Protein AF-A0A2M9PDE4-F1 (afdb_monomer_lite)

Radius of gyration: 29.26 Å; chains: 1; bounding box: 45×44×70 Å

Secondary structure (DSSP, 8-state):
--EEEEEEE-SSEEEEEEEETT--EEEEEEEE-----PPP--------SS-------PPP-

pLDDT: mean 84.09, std 17.87, range [49.59, 98.81]

Sequence (61 aa):
MSLYLGIDLGTSSVKAALFDADQRLIGQASRSLEVSRPQGRRLGVRQTGERAQFSKRTIPA

Structure (mmCIF, N/CA/C/O backbone):
data_AF-A0A2M9PDE4-F1
#
_entry.id   AF-A0A2M9PDE4-F1
#
loop_
_atom_site.group_PDB
_atom_site.id
_atom_site.type_symbol
_atom_site.label_atom_id
_atom_site.label_alt_id
_atom_site.label_comp_id
_atom_site.label_asym_id
_atom_site.label_entity_id
_atom_site.label_seq_id
_atom_site.pdbx_PDB_ins_code
_atom_site.Cartn_x
_atom_site.Cartn_y
_atom_site.Cartn_z
_atom_site.occupancy
_atom_site.B_iso_or_equiv
_atom_site.auth_seq_id
_atom_site.auth_comp_id
_atom_site.auth_asym_id
_atom_site.auth_atom_id
_atom_site.pdbx_PDB_model_num
ATOM 1 N N . MET A 1 1 ? -14.584 4.158 18.395 1.00 81.31 1 MET A N 1
ATOM 2 C CA . MET A 1 1 ? -13.328 3.752 17.729 1.00 81.31 1 MET A CA 1
ATOM 3 C C . MET A 1 1 ? -13.132 4.636 16.515 1.00 81.31 1 MET A C 1
ATOM 5 O O . MET A 1 1 ? -14.059 4.719 15.719 1.00 81.31 1 MET A O 1
ATOM 9 N N . SER A 1 2 ? -11.970 5.272 16.384 1.00 92.94 2 SER A N 1
ATOM 10 C CA . SER A 1 2 ? -11.595 6.023 15.181 1.00 92.94 2 SER A CA 1
ATOM 11 C C . SER A 1 2 ? -10.472 5.286 14.470 1.00 92.94 2 SER A C 1
ATOM 13 O O . SER A 1 2 ? -9.567 4.767 15.122 1.00 92.94 2 SER A O 1
ATOM 15 N N . LEU A 1 3 ? -10.557 5.233 13.147 1.00 97.56 3 LEU A N 1
ATOM 16 C CA . LEU A 1 3 ? -9.543 4.654 12.282 1.00 97.56 3 LEU A CA 1
ATOM 17 C C . LEU A 1 3 ? -9.081 5.718 11.291 1.00 97.56 3 LEU A C 1
ATOM 19 O O . LEU A 1 3 ? -9.888 6.513 10.809 1.00 97.56 3 LEU A O 1
ATOM 23 N N . TYR A 1 4 ? -7.795 5.700 10.972 1.00 98.38 4 TYR A N 1
ATOM 24 C CA . TYR A 1 4 ? -7.147 6.634 10.060 1.00 98.38 4 TYR A CA 1
ATOM 25 C C . TYR A 1 4 ? -6.504 5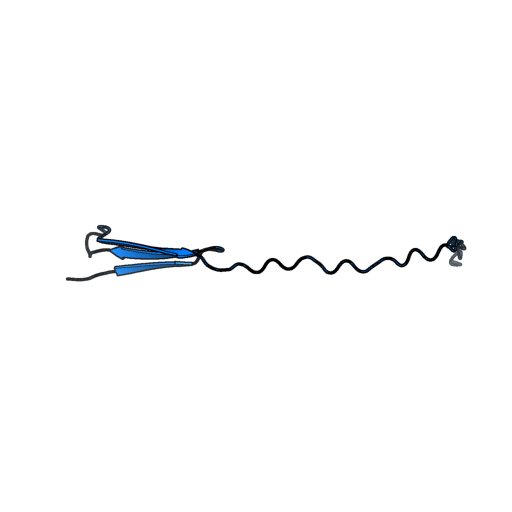.841 8.928 1.00 98.38 4 TYR A C 1
ATOM 27 O O . TYR A 1 4 ? -5.744 4.907 9.177 1.00 98.38 4 TYR A O 1
ATOM 35 N N . LEU A 1 5 ? -6.817 6.197 7.683 1.00 98.19 5 LEU A N 1
ATOM 36 C CA . LEU A 1 5 ? -6.270 5.544 6.495 1.00 98.19 5 LEU A CA 1
ATOM 37 C C . LEU A 1 5 ? -5.203 6.439 5.862 1.00 98.19 5 LEU A C 1
ATO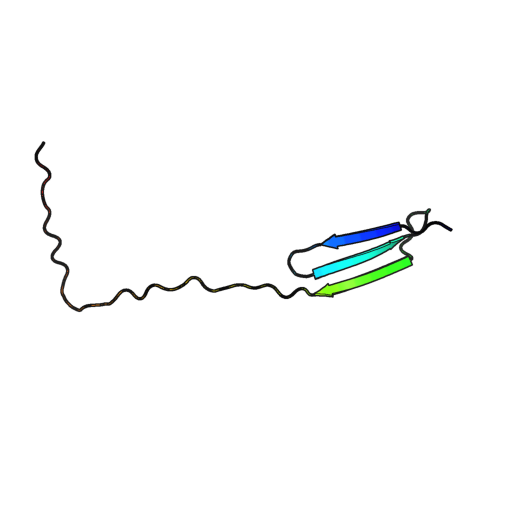M 39 O O . LEU A 1 5 ? -5.508 7.522 5.369 1.00 98.19 5 LEU A O 1
ATOM 43 N N . GLY A 1 6 ? -3.961 5.965 5.852 1.00 98.25 6 GLY A N 1
ATOM 44 C CA . GLY A 1 6 ? -2.877 6.545 5.069 1.00 98.25 6 GLY A CA 1
ATOM 45 C C . GLY A 1 6 ? -2.792 5.884 3.697 1.00 98.25 6 GLY A C 1
ATOM 46 O O . GLY A 1 6 ? -2.846 4.656 3.602 1.00 98.25 6 GLY A O 1
ATOM 47 N N . ILE A 1 7 ? -2.637 6.688 2.644 1.00 98.38 7 ILE A N 1
ATOM 48 C CA . ILE A 1 7 ? -2.381 6.223 1.276 1.00 98.38 7 ILE A CA 1
ATOM 49 C C . ILE A 1 7 ? -1.098 6.886 0.780 1.00 98.38 7 ILE A C 1
ATOM 51 O O . ILE A 1 7 ? -0.994 8.110 0.777 1.00 98.38 7 ILE A O 1
ATOM 55 N N . ASP A 1 8 ? -0.150 6.065 0.342 1.00 98.25 8 ASP A N 1
ATOM 56 C CA . ASP A 1 8 ? 1.099 6.485 -0.289 1.00 98.25 8 ASP A CA 1
ATOM 57 C C . ASP A 1 8 ? 1.105 6.030 -1.756 1.00 98.25 8 ASP A C 1
ATOM 59 O O . ASP A 1 8 ? 0.978 4.837 -2.057 1.00 98.25 8 ASP A O 1
ATOM 63 N N . LEU A 1 9 ? 1.213 6.993 -2.673 1.00 98.06 9 LEU A N 1
ATOM 64 C CA . LEU A 1 9 ? 1.228 6.774 -4.118 1.00 98.06 9 LEU A CA 1
ATOM 65 C C . LEU A 1 9 ? 2.658 6.937 -4.641 1.00 98.06 9 LEU A C 1
ATOM 67 O O . LEU A 1 9 ? 3.099 8.039 -4.963 1.00 98.06 9 LEU A O 1
ATOM 71 N N . GLY A 1 10 ? 3.368 5.816 -4.753 1.00 96.44 10 GLY A N 1
ATOM 72 C CA . GLY A 1 10 ? 4.702 5.764 -5.340 1.00 96.44 10 GLY A CA 1
ATOM 73 C C . GLY A 1 10 ? 4.680 5.547 -6.855 1.00 96.44 10 GLY A C 1
ATOM 74 O O . GLY A 1 10 ? 3.644 5.308 -7.471 1.00 96.44 10 GLY A O 1
ATOM 75 N N . THR A 1 11 ? 5.862 5.555 -7.470 1.00 97.19 11 THR A N 1
ATOM 76 C CA . THR A 1 11 ? 6.013 5.390 -8.928 1.00 97.19 11 THR A CA 1
ATOM 77 C C . THR A 1 11 ? 5.654 3.986 -9.423 1.00 97.19 11 THR A C 1
ATOM 79 O O . THR A 1 11 ? 5.191 3.829 -10.546 1.00 97.19 11 THR A O 1
ATOM 82 N N . SER A 1 12 ? 5.894 2.955 -8.611 1.00 97.19 12 SER A N 1
ATOM 83 C CA . SER A 1 12 ? 5.732 1.541 -8.990 1.00 97.19 12 SER A CA 1
ATOM 84 C C . SER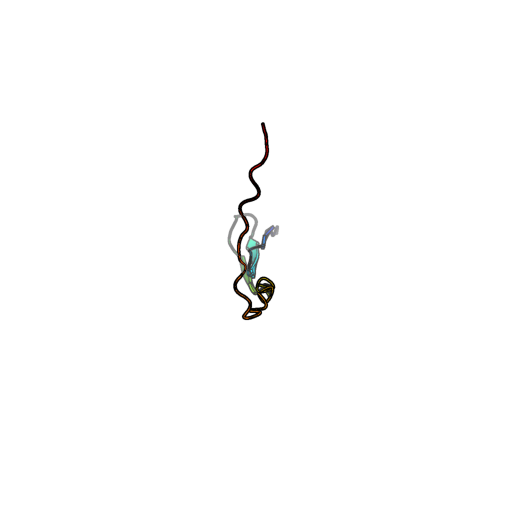 A 1 12 ? 4.744 0.778 -8.111 1.00 97.19 12 SER A C 1
ATOM 86 O O . SER A 1 12 ? 4.517 -0.411 -8.331 1.00 97.19 12 SER A O 1
ATOM 88 N N . SER A 1 13 ? 4.163 1.425 -7.100 1.00 98.25 13 SER A N 1
ATOM 89 C CA . SER A 1 13 ? 3.209 0.795 -6.191 1.00 98.25 13 SER A CA 1
ATOM 90 C C . SER A 1 13 ? 2.374 1.820 -5.441 1.00 98.25 13 SER A C 1
ATOM 92 O O . SER A 1 13 ? 2.860 2.906 -5.135 1.00 98.25 13 SER A O 1
ATOM 94 N N . 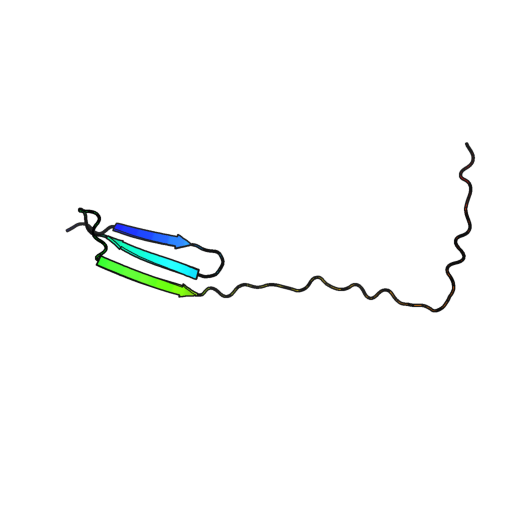VAL A 1 14 ? 1.177 1.408 -5.038 1.00 98.50 14 VAL A N 1
ATOM 95 C CA . VAL A 1 14 ? 0.390 2.076 -3.997 1.00 98.50 14 VAL A CA 1
ATOM 96 C C . VAL A 1 14 ? 0.536 1.296 -2.703 1.00 98.50 14 VAL A C 1
ATOM 98 O O . VAL A 1 14 ? 0.487 0.061 -2.718 1.00 98.50 14 VAL A O 1
ATOM 101 N N . LYS A 1 15 ? 0.667 2.005 -1.586 1.00 98.62 15 LYS A N 1
ATOM 102 C CA . LYS A 1 15 ? 0.596 1.423 -0.246 1.00 98.62 15 LYS A CA 1
ATOM 103 C C . LYS A 1 15 ? -0.539 2.059 0.539 1.00 98.62 15 LYS A C 1
ATOM 105 O O . LYS A 1 15 ? -0.778 3.258 0.432 1.00 98.62 15 LYS A O 1
ATOM 110 N N . ALA A 1 16 ? -1.227 1.248 1.330 1.00 98.62 16 ALA A N 1
ATOM 111 C CA . ALA A 1 16 ? -2.259 1.697 2.250 1.00 98.62 16 ALA A CA 1
ATOM 112 C C . ALA A 1 16 ? -1.955 1.166 3.650 1.00 98.62 16 ALA A C 1
ATOM 114 O O . ALA A 1 16 ? -1.566 0.005 3.796 1.00 98.62 16 ALA A O 1
ATOM 115 N N . ALA A 1 17 ? -2.144 2.002 4.665 1.00 98.56 17 ALA A N 1
ATOM 116 C CA . ALA A 1 17 ? -1.945 1.648 6.065 1.00 98.56 17 ALA A CA 1
ATOM 117 C C . ALA A 1 17 ? -3.106 2.175 6.912 1.00 98.56 17 ALA A C 1
ATOM 119 O O . ALA A 1 17 ? -3.537 3.315 6.748 1.00 98.56 17 ALA A O 1
ATOM 120 N N . LEU A 1 18 ? -3.619 1.331 7.803 1.00 98.62 18 LEU A N 1
ATOM 121 C CA . LEU A 1 18 ? -4.720 1.647 8.704 1.00 98.62 18 LEU A CA 1
ATOM 122 C C . LEU A 1 18 ? -4.178 1.816 10.121 1.00 98.62 18 LEU A C 1
ATOM 124 O O . LEU A 1 18 ? -3.494 0.923 10.619 1.00 98.62 18 LEU A O 1
ATOM 128 N N . PHE A 1 19 ? -4.515 2.923 10.771 1.00 98.56 19 PHE A N 1
ATOM 129 C CA . PHE A 1 19 ? -4.087 3.242 12.129 1.00 98.56 19 PHE A CA 1
ATOM 130 C C . PHE A 1 19 ? -5.282 3.455 13.055 1.00 98.56 19 PHE A C 1
ATOM 132 O O . PHE A 1 19 ? -6.335 3.915 12.609 1.00 98.56 19 PHE A O 1
ATOM 139 N N . ASP A 1 20 ? -5.122 3.143 14.340 1.00 98.00 20 ASP A N 1
ATOM 140 C CA . ASP A 1 20 ? -6.056 3.586 15.379 1.00 98.00 20 ASP A CA 1
ATOM 141 C C . ASP A 1 20 ? -5.763 5.029 15.842 1.00 98.00 20 ASP A C 1
ATOM 143 O O . ASP A 1 20 ? -4.855 5.698 15.343 1.00 98.00 20 ASP A O 1
ATOM 147 N N . ALA A 1 21 ? -6.560 5.526 16.791 1.00 97.88 21 ALA A N 1
ATOM 148 C CA . ALA A 1 21 ? -6.420 6.876 17.344 1.00 97.88 21 ALA A CA 1
ATOM 149 C C . ALA A 1 21 ? -5.142 7.100 18.164 1.00 97.88 21 ALA A C 1
ATOM 151 O O . ALA A 1 21 ? -4.702 8.241 18.289 1.00 97.88 21 ALA A O 1
ATOM 152 N N . ASP A 1 22 ? -4.520 6.029 18.653 1.00 97.44 22 ASP A N 1
ATOM 153 C CA . ASP A 1 22 ? -3.234 6.075 19.349 1.00 97.44 22 ASP A CA 1
ATOM 154 C C . ASP A 1 22 ? -2.059 5.947 18.361 1.00 97.44 22 ASP A C 1
ATOM 156 O O . ASP A 1 22 ? -0.918 5.722 18.766 1.00 97.44 22 ASP A O 1
ATOM 160 N N . GLN A 1 23 ? -2.333 6.081 17.056 1.00 96.06 23 GLN A N 1
ATOM 161 C CA . GLN A 1 23 ? -1.376 5.937 15.957 1.00 96.06 23 GLN A CA 1
ATOM 162 C C . GLN A 1 23 ? -0.746 4.539 15.870 1.00 96.06 23 GLN A C 1
ATOM 164 O O . GLN A 1 23 ? 0.325 4.370 15.280 1.00 96.06 23 GLN A O 1
ATOM 169 N N . ARG A 1 24 ? -1.398 3.501 16.408 1.00 97.69 24 ARG A N 1
ATOM 170 C CA . ARG A 1 24 ? -0.932 2.121 16.227 1.00 97.69 24 ARG A CA 1
ATOM 171 C C . ARG A 1 24 ? -1.315 1.618 14.847 1.00 97.69 24 ARG A C 1
ATOM 173 O O . ARG A 1 24 ? -2.460 1.759 14.425 1.00 97.69 24 ARG A O 1
ATOM 180 N N . LEU A 1 25 ? -0.365 0.982 14.165 1.00 98.12 25 LEU A N 1
ATOM 181 C CA . LEU A 1 25 ? -0.613 0.318 12.889 1.00 98.12 25 LEU A CA 1
ATOM 182 C C . LEU A 1 25 ? -1.475 -0.931 13.110 1.00 98.12 25 LEU A C 1
ATOM 184 O O . LEU A 1 25 ? -1.039 -1.891 13.741 1.00 98.12 25 LEU A O 1
ATOM 188 N N . ILE A 1 26 ? -2.676 -0.924 12.543 1.00 98.31 26 ILE A N 1
ATOM 189 C CA . ILE A 1 26 ? -3.623 -2.045 12.576 1.00 98.31 26 ILE A CA 1
ATOM 190 C C . ILE A 1 26 ? -3.367 -3.007 11.414 1.00 98.31 26 ILE A C 1
ATOM 192 O O . ILE A 1 26 ? -3.514 -4.218 11.554 1.00 98.31 26 ILE A O 1
ATOM 196 N N . GLY A 1 27 ? -2.953 -2.484 10.262 1.00 98.56 27 GLY A N 1
ATOM 197 C CA . GLY A 1 27 ? -2.622 -3.297 9.099 1.00 98.56 27 GLY A CA 1
ATOM 198 C C . GLY A 1 27 ? -2.136 -2.458 7.929 1.00 98.56 27 GLY A C 1
ATOM 199 O O . GLY A 1 27 ? -2.330 -1.243 7.890 1.00 98.56 27 GLY A O 1
ATOM 200 N N . GLN A 1 28 ? -1.503 -3.116 6.964 1.00 98.69 28 GLN A N 1
ATOM 201 C CA . GLN A 1 28 ? -1.036 -2.482 5.737 1.00 98.69 28 GLN A CA 1
ATOM 202 C C . GLN A 1 28 ? -1.161 -3.427 4.545 1.00 98.69 28 GLN A C 1
ATOM 204 O O . GLN A 1 28 ? -1.097 -4.647 4.692 1.00 98.69 28 GLN A O 1
ATOM 209 N N . ALA A 1 29 ? -1.305 -2.846 3.361 1.00 98.81 29 ALA A N 1
ATOM 210 C CA . ALA A 1 29 ? -1.297 -3.558 2.095 1.00 98.81 29 ALA A CA 1
ATOM 211 C C . ALA A 1 29 ? -0.529 -2.754 1.045 1.00 98.81 29 ALA A C 1
ATOM 213 O O . ALA A 1 29 ? -0.388 -1.533 1.133 1.00 98.81 29 ALA A O 1
ATOM 214 N N . SER A 1 30 ? -0.015 -3.444 0.035 1.00 98.75 30 SER A N 1
ATOM 215 C CA . SER A 1 30 ? 0.659 -2.819 -1.100 1.00 98.75 30 SER A CA 1
ATOM 216 C C . SER A 1 30 ? 0.232 -3.495 -2.390 1.00 98.75 30 SER A C 1
ATOM 218 O O . SER A 1 30 ? -0.014 -4.701 -2.413 1.00 98.75 30 SER A O 1
ATOM 220 N N . ARG A 1 31 ? 0.162 -2.721 -3.473 1.00 98.62 31 ARG A N 1
ATOM 221 C CA . ARG A 1 31 ? -0.140 -3.232 -4.810 1.00 98.62 31 ARG A CA 1
ATOM 222 C C . ARG A 1 31 ? 0.782 -2.590 -5.833 1.00 98.62 31 ARG A C 1
ATOM 224 O O . ARG A 1 31 ? 0.908 -1.368 -5.864 1.00 98.62 31 ARG A O 1
ATOM 231 N N . SER A 1 32 ? 1.415 -3.414 -6.664 1.00 98.31 32 SER A N 1
ATOM 232 C CA . SER A 1 32 ? 2.261 -2.945 -7.761 1.00 98.31 32 SER A CA 1
ATOM 233 C C . SER A 1 32 ? 1.441 -2.208 -8.821 1.00 98.31 32 SER A C 1
ATOM 235 O O . SER A 1 32 ? 0.297 -2.572 -9.101 1.00 98.31 32 SER A O 1
ATOM 237 N N . LEU A 1 33 ? 2.052 -1.188 -9.414 1.00 97.94 33 LEU A N 1
ATOM 238 C CA . LEU A 1 33 ? 1.550 -0.454 -10.566 1.00 97.94 33 LEU A CA 1
ATOM 239 C C . LEU A 1 33 ? 2.358 -0.849 -11.798 1.00 97.94 33 LEU A C 1
ATOM 241 O O . LEU A 1 33 ? 3.580 -0.996 -11.735 1.00 97.94 33 LEU A O 1
ATOM 245 N N . GLU A 1 34 ? 1.674 -0.997 -12.925 1.00 96.94 34 GLU A N 1
ATOM 246 C CA . GLU A 1 34 ? 2.347 -1.113 -14.210 1.00 96.94 34 GLU A CA 1
ATOM 247 C C . GLU A 1 34 ? 2.935 0.249 -14.597 1.00 96.94 34 GLU A C 1
ATOM 249 O O . GLU A 1 34 ? 2.262 1.277 -14.514 1.00 96.94 34 GLU A O 1
ATOM 254 N N . VAL A 1 35 ? 4.203 0.261 -15.013 1.00 95.06 35 VAL A N 1
ATOM 255 C CA . VAL A 1 35 ? 4.903 1.480 -15.429 1.00 95.06 35 VAL A CA 1
ATOM 256 C C . VAL A 1 35 ? 5.238 1.374 -16.907 1.00 95.06 35 VAL A C 1
ATOM 258 O O . VAL A 1 35 ? 6.060 0.553 -17.311 1.00 95.06 35 VAL A O 1
ATOM 261 N N . SER A 1 36 ? 4.643 2.247 -17.716 1.00 93.12 36 SER A N 1
ATOM 262 C CA . SER A 1 36 ? 4.986 2.347 -19.132 1.00 93.12 36 SER A CA 1
ATOM 263 C C . SER A 1 36 ? 6.326 3.064 -19.304 1.00 93.12 36 SER A C 1
ATOM 265 O O . SER A 1 36 ? 6.487 4.214 -18.892 1.00 93.12 36 SER A O 1
ATOM 267 N N . ARG A 1 37 ? 7.302 2.384 -19.920 1.00 90.19 37 ARG A N 1
ATOM 268 C CA . ARG A 1 37 ? 8.607 2.958 -20.291 1.00 90.19 37 ARG A CA 1
ATOM 269 C C . ARG A 1 37 ? 8.843 2.815 -21.797 1.00 90.19 37 ARG A C 1
ATOM 271 O O . ARG A 1 37 ? 9.606 1.943 -22.220 1.00 90.19 37 ARG A O 1
ATOM 278 N N . PRO A 1 38 ? 8.181 3.637 -22.622 1.00 90.19 38 PRO A N 1
ATOM 279 C CA . PRO A 1 38 ? 8.386 3.604 -24.060 1.00 90.19 38 PRO A CA 1
ATOM 280 C C . PRO A 1 38 ? 9.842 3.946 -24.394 1.00 90.19 38 PRO A C 1
ATOM 282 O O . PRO A 1 38 ? 10.419 4.894 -23.859 1.00 90.19 38 PRO A O 1
ATOM 285 N N . GLN A 1 39 ? 10.438 3.162 -25.289 1.00 86.81 39 GLN A N 1
ATOM 286 C CA . GLN A 1 39 ? 11.746 3.477 -25.852 1.00 86.81 39 GLN A CA 1
ATOM 287 C C . GLN A 1 39 ? 11.587 4.643 -26.830 1.00 86.81 39 GLN A C 1
ATOM 289 O O . GLN A 1 39 ? 10.641 4.677 -27.621 1.00 86.81 39 GLN A O 1
ATOM 294 N N . GLY A 1 40 ? 12.512 5.601 -26.784 1.00 80.88 40 GLY A N 1
ATOM 295 C CA . GLY A 1 40 ? 12.526 6.709 -27.732 1.00 80.88 40 GLY A CA 1
ATOM 296 C C . GLY A 1 40 ? 12.578 6.184 -29.167 1.00 80.88 40 GLY A C 1
ATOM 297 O O . GLY A 1 40 ? 13.361 5.287 -29.488 1.00 80.88 40 GLY A O 1
ATOM 298 N N . ARG A 1 41 ? 11.734 6.732 -30.044 1.00 81.25 41 ARG A N 1
ATOM 299 C CA . ARG A 1 41 ? 11.719 6.380 -31.467 1.00 81.25 41 ARG A CA 1
ATOM 300 C C . ARG A 1 41 ? 13.099 6.661 -32.064 1.00 81.25 41 ARG A C 1
ATOM 302 O O . ARG A 1 41 ? 13.455 7.818 -32.273 1.00 81.25 41 ARG A O 1
ATOM 309 N N . ARG A 1 42 ? 13.866 5.615 -32.387 1.00 77.50 42 ARG A N 1
ATOM 310 C CA . ARG A 1 42 ? 15.095 5.773 -33.171 1.00 77.50 42 ARG A CA 1
ATOM 311 C C . ARG A 1 42 ? 14.695 6.145 -34.594 1.00 77.50 42 ARG A C 1
ATOM 313 O O . ARG A 1 42 ? 14.247 5.293 -35.359 1.00 77.50 42 ARG A O 1
ATOM 320 N N . LEU A 1 43 ? 14.818 7.423 -34.943 1.00 81.50 43 LEU A N 1
ATOM 321 C CA . LEU A 1 43 ? 14.742 7.848 -36.335 1.00 81.50 43 LEU A CA 1
ATOM 322 C C . LEU A 1 43 ? 15.915 7.183 -37.060 1.00 81.50 43 LEU A C 1
ATOM 324 O O . LEU A 1 43 ? 17.075 7.418 -36.726 1.00 81.50 43 LEU A O 1
ATOM 328 N N . GLY A 1 44 ? 15.609 6.276 -37.986 1.00 66.56 44 GLY A N 1
ATOM 329 C CA . GLY A 1 44 ? 16.627 5.637 -38.804 1.00 66.56 44 GLY A CA 1
ATOM 330 C C . GLY A 1 44 ? 17.336 6.703 -39.627 1.00 66.56 44 GLY A C 1
ATOM 331 O O . GLY A 1 44 ? 16.737 7.280 -40.533 1.00 66.56 44 GLY A O 1
ATOM 332 N N . VAL A 1 45 ? 18.605 6.967 -39.317 1.00 68.06 45 VAL A N 1
ATOM 333 C CA . VAL A 1 45 ? 19.499 7.646 -40.253 1.00 68.06 45 VAL A CA 1
ATOM 334 C C . VAL A 1 45 ? 19.584 6.730 -41.468 1.00 68.06 45 VAL A C 1
ATOM 336 O O . VAL A 1 45 ? 20.138 5.634 -41.382 1.00 68.06 45 VAL A O 1
ATOM 339 N N . ARG A 1 46 ? 18.981 7.137 -42.590 1.00 65.06 46 ARG A N 1
ATOM 340 C CA . ARG A 1 46 ? 19.242 6.490 -43.876 1.00 65.06 46 ARG A CA 1
ATOM 341 C C . ARG A 1 46 ? 20.723 6.715 -44.165 1.00 65.06 46 ARG A C 1
ATOM 343 O O . ARG A 1 46 ? 21.118 7.830 -44.488 1.00 65.06 46 ARG A O 1
ATOM 350 N N . GLN A 1 47 ? 21.545 5.679 -44.010 1.00 61.09 47 GLN A N 1
ATOM 351 C CA . GLN A 1 47 ? 22.864 5.650 -44.633 1.00 61.09 47 GLN A CA 1
ATOM 352 C C . GLN A 1 47 ? 22.642 5.495 -46.138 1.00 61.09 47 GLN A C 1
ATOM 354 O O . GLN A 1 47 ? 22.703 4.400 -46.688 1.00 61.09 47 GLN A O 1
ATOM 359 N N . THR A 1 48 ? 22.313 6.598 -46.804 1.00 55.78 48 THR A N 1
ATOM 360 C CA . THR A 1 48 ? 22.508 6.693 -48.245 1.00 55.78 48 THR A CA 1
ATOM 361 C C . THR A 1 48 ? 24.012 6.833 -48.434 1.00 55.78 48 THR A C 1
ATOM 363 O O . THR A 1 48 ? 24.611 7.779 -47.927 1.00 55.78 48 THR A O 1
ATOM 366 N N . GLY A 1 49 ? 24.638 5.862 -49.095 1.00 53.59 49 GLY A N 1
ATOM 367 C CA . GLY A 1 49 ? 26.077 5.820 -49.364 1.00 53.59 49 GLY A CA 1
ATOM 368 C C . GLY A 1 49 ? 26.587 6.894 -50.332 1.00 53.59 49 GLY A C 1
ATOM 369 O O . GLY A 1 49 ? 27.537 6.635 -51.060 1.00 53.59 49 GLY A O 1
ATOM 370 N N . GLU A 1 50 ? 26.002 8.090 -50.351 1.00 55.81 50 GLU A N 1
ATOM 371 C CA . GLU A 1 50 ? 26.584 9.246 -51.024 1.00 55.81 50 GLU A CA 1
ATOM 372 C C . GLU A 1 50 ? 27.276 10.118 -49.985 1.00 55.81 50 GLU A C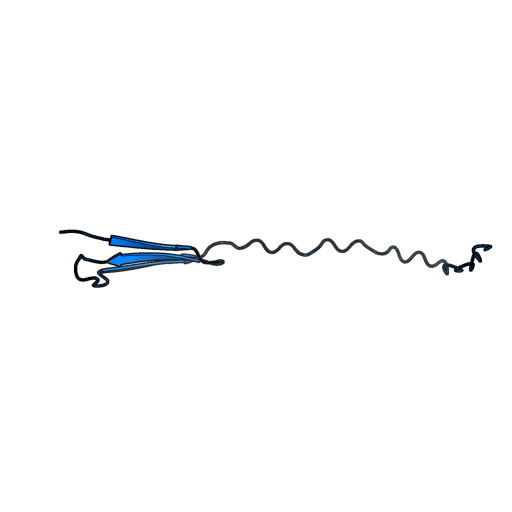 1
ATOM 374 O O . GLU A 1 50 ? 26.660 10.646 -49.057 1.00 55.81 50 GLU A O 1
ATOM 379 N N . ARG A 1 51 ? 28.597 10.248 -50.136 1.00 55.91 51 ARG A N 1
ATOM 380 C CA . ARG A 1 51 ? 29.409 11.213 -49.399 1.00 55.91 51 ARG A CA 1
ATOM 381 C C . ARG A 1 51 ? 28.730 12.578 -49.491 1.00 55.91 51 ARG A C 1
ATOM 383 O O . ARG A 1 51 ? 28.746 13.198 -50.549 1.00 55.91 51 ARG A O 1
ATOM 390 N N . ALA A 1 52 ? 28.179 13.061 -48.381 1.00 55.94 52 ALA A N 1
ATOM 391 C CA . ALA A 1 52 ? 27.760 14.446 -48.268 1.00 55.94 52 ALA A CA 1
ATOM 392 C C . ALA A 1 52 ? 29.011 15.324 -48.407 1.00 55.94 52 ALA A C 1
ATOM 394 O O . ALA A 1 52 ? 29.768 15.528 -47.456 1.00 55.94 52 ALA A O 1
ATOM 395 N N . GLN A 1 53 ? 29.267 15.798 -49.624 1.00 59.56 53 GLN A N 1
ATOM 396 C CA . GLN A 1 53 ? 30.286 16.794 -49.890 1.00 59.56 53 GLN A CA 1
ATOM 397 C C . GLN A 1 53 ? 29.767 18.111 -49.316 1.00 59.56 53 GLN A C 1
ATOM 399 O O . GLN A 1 53 ? 28.978 18.824 -49.932 1.00 59.56 53 GLN A O 1
ATOM 404 N N . PHE A 1 54 ? 30.153 18.390 -48.072 1.00 54.59 54 PHE A N 1
ATOM 405 C CA . PHE A 1 54 ? 29.805 19.626 -47.386 1.00 54.59 54 PHE A CA 1
ATOM 406 C C . PHE A 1 54 ? 30.531 20.783 -48.086 1.00 54.59 54 PHE A C 1
ATOM 408 O O . PHE A 1 54 ? 31.699 21.070 -47.821 1.00 54.59 54 PHE A O 1
ATOM 415 N N . SER A 1 55 ? 29.851 21.418 -49.042 1.00 56.75 55 SER A N 1
ATOM 416 C CA . SER A 1 55 ? 30.309 22.664 -49.649 1.00 56.75 55 SER A CA 1
ATOM 417 C C . SER A 1 55 ? 30.188 23.772 -48.607 1.00 56.75 55 SER A C 1
ATOM 419 O O . SER A 1 55 ? 29.085 24.126 -48.182 1.00 56.75 55 SER A O 1
ATOM 421 N N . LYS A 1 56 ? 31.334 24.294 -48.161 1.00 58.41 56 LYS A N 1
ATOM 422 C CA . LYS A 1 56 ? 31.413 25.482 -47.310 1.00 58.41 56 LYS A CA 1
ATOM 423 C C . LYS A 1 56 ? 30.891 26.672 -48.118 1.00 58.41 56 LYS A C 1
ATOM 425 O O . LYS A 1 56 ? 31.652 27.302 -48.846 1.00 58.41 56 LYS A O 1
ATOM 430 N N . ARG A 1 57 ? 29.597 26.982 -48.018 1.00 55.56 57 ARG A N 1
ATOM 431 C CA . ARG A 1 57 ? 29.104 28.292 -48.453 1.00 55.56 57 ARG A CA 1
ATOM 432 C C . ARG A 1 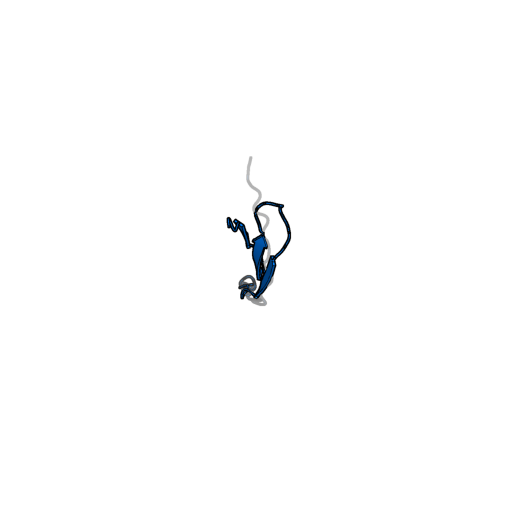57 ? 29.570 29.316 -47.427 1.00 55.56 57 ARG A C 1
ATOM 434 O O . ARG A 1 57 ? 29.023 29.400 -46.332 1.00 55.56 57 ARG A O 1
ATOM 441 N N . THR A 1 58 ? 30.619 30.044 -47.783 1.00 56.12 58 THR A N 1
ATOM 442 C CA . THR A 1 58 ? 31.017 31.289 -47.131 1.00 56.12 58 THR A CA 1
ATOM 443 C C . THR A 1 58 ? 29.820 32.239 -47.139 1.00 56.12 58 THR A C 1
ATOM 445 O O . THR A 1 58 ? 29.267 32.517 -48.202 1.00 56.12 58 THR A O 1
ATOM 448 N N . ILE A 1 59 ? 29.403 32.703 -45.962 1.00 55.31 59 ILE A N 1
ATOM 449 C CA . ILE A 1 59 ? 28.445 33.804 -45.831 1.00 55.31 59 ILE A CA 1
ATOM 450 C C . ILE A 1 59 ? 29.252 35.088 -46.085 1.00 55.31 59 ILE A C 1
ATOM 452 O O . ILE A 1 59 ? 30.230 35.302 -45.365 1.00 55.31 59 ILE A O 1
ATOM 456 N N . PRO A 1 60 ? 28.944 35.895 -47.118 1.00 49.59 60 PRO A N 1
ATOM 457 C CA . PRO A 1 60 ? 29.580 37.197 -47.274 1.00 49.59 60 PRO A CA 1
ATOM 458 C C . PRO A 1 60 ? 29.126 38.137 -46.150 1.00 49.59 60 PRO A C 1
ATOM 460 O O . PRO A 1 60 ? 27.987 38.042 -45.689 1.00 49.59 60 PRO A O 1
ATOM 463 N N . ALA A 1 61 ? 30.065 38.974 -45.704 1.00 57.41 61 ALA A N 1
ATOM 464 C CA . ALA A 1 61 ? 29.893 39.963 -44.642 1.00 57.41 61 ALA A CA 1
ATOM 465 C C . ALA A 1 61 ? 28.833 41.022 -44.975 1.00 57.41 61 ALA A C 1
ATOM 467 O O . ALA A 1 61 ? 28.677 41.339 -46.178 1.00 57.41 61 ALA A O 1
#

Foldseek 3Di:
DDKDWDWDDDQFKIKIWIADPVRDTPDIDMDTDDHDDDDPDPPDPPPPVDPPPPDPPDDDD